Protein AF-A0A969F601-F1 (afdb_monomer)

Radius of gyration: 15.25 Å; Cα contacts (8 Å, |Δi|>4): 86; chains: 1; bounding box: 38×33×40 Å

pLDDT: mean 86.63, std 11.05, range [43.38, 96.06]

Mean predicted aligned error: 5.7 Å

Secondary structure (DSSP, 8-state):
----------------TT-S-HHHHS-GGG-----TT--HHHHHHHHHHHHHHHHHHHT----HHHHHHHHHHHHHHHHHHHTTS--HHHHHHHHHHHHHHHHH-TT--HHHHHHHHHHHH-

Foldseek 3Di:
DPPDDFDDDDDDDDDDPPPDPCVVVDPPVRDQDDDLQDALVSLLVVLVVLLVRVCVRVVHDDDVLSVLLSNLLSHLLNLLSV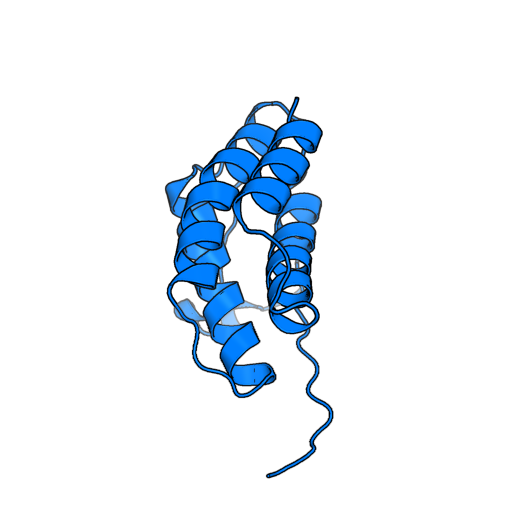VVLDDPVRSVVVSNVVVVCCVVPVPDDSVVVSVVSNVSSD

Solvent-accessible surface area (backbone atoms only — not comparable to full-atom values): 7468 Å² total; per-residue (Å²): 131,87,86,66,91,62,78,81,86,83,88,84,79,83,94,61,90,83,77,68,67,54,78,80,77,39,56,72,93,74,58,83,86,82,59,85,77,43,46,40,66,57,42,31,52,51,42,49,52,51,51,52,52,48,25,64,46,69,73,52,78,86,51,69,70,55,55,50,48,38,57,58,47,12,50,39,50,25,48,11,29,73,70,68,66,34,53,72,68,51,48,57,51,48,56,49,52,54,53,49,49,51,66,79,34,76,81,62,56,66,68,60,53,52,51,54,53,44,59,74,43,109

Structure (mmCIF, N/CA/C/O backbone):
data_AF-A0A969F601-F1
#
_entry.id   AF-A0A969F601-F1
#
loop_
_atom_site.group_PDB
_atom_site.id
_atom_site.type_symbol
_atom_site.label_atom_id
_atom_site.label_alt_id
_atom_site.label_comp_id
_atom_site.label_asym_id
_atom_site.label_entity_id
_atom_site.label_seq_id
_atom_site.pdbx_PDB_ins_code
_atom_site.Cartn_x
_atom_site.Cartn_y
_atom_site.Cartn_z
_atom_site.occupancy
_atom_site.B_iso_or_equiv
_atom_site.auth_seq_id
_atom_site.auth_comp_id
_atom_site.auth_asym_id
_atom_site.auth_atom_id
_atom_site.pdbx_PDB_model_num
ATOM 1 N N . MET A 1 1 ? -1.845 -15.926 -24.417 1.00 43.62 1 MET A N 1
ATOM 2 C CA . MET A 1 1 ? -1.843 -14.869 -23.383 1.00 43.62 1 MET A CA 1
ATOM 3 C C . MET A 1 1 ? -3.294 -14.463 -23.186 1.00 43.62 1 MET A C 1
ATOM 5 O O . MET A 1 1 ? -3.872 -13.918 -24.119 1.00 43.62 1 MET A O 1
ATOM 9 N N . ILE A 1 2 ? -3.932 -14.844 -22.078 1.00 43.38 2 ILE A N 1
ATOM 10 C CA . ILE A 1 2 ? -5.328 -14.459 -21.833 1.00 43.38 2 ILE A CA 1
ATOM 11 C C . ILE A 1 2 ? -5.311 -12.956 -21.534 1.00 43.38 2 ILE A C 1
ATOM 13 O O . ILE A 1 2 ? -4.854 -12.543 -20.475 1.00 43.38 2 ILE A O 1
ATOM 17 N N . ARG A 1 3 ? -5.737 -12.134 -22.501 1.00 54.34 3 ARG A N 1
ATOM 18 C CA . ARG A 1 3 ? -6.041 -10.710 -22.296 1.00 54.34 3 ARG A CA 1
ATOM 19 C C . ARG A 1 3 ? -7.397 -10.622 -21.592 1.00 54.34 3 ARG A C 1
ATOM 21 O O . ARG A 1 3 ? -8.407 -10.350 -22.231 1.00 54.34 3 ARG A O 1
ATOM 28 N N . GLY A 1 4 ? -7.429 -10.951 -20.306 1.00 60.81 4 GLY A N 1
ATOM 29 C CA . GLY A 1 4 ? -8.564 -10.634 -19.445 1.00 60.81 4 GLY A CA 1
ATOM 30 C C . GLY A 1 4 ? -8.409 -9.211 -18.918 1.00 60.81 4 GLY A C 1
ATOM 31 O O . GLY A 1 4 ? -7.296 -8.797 -18.602 1.00 60.81 4 GLY A O 1
ATOM 32 N N . GLN A 1 5 ? -9.500 -8.451 -18.843 1.00 66.81 5 GLN A N 1
ATOM 33 C CA . GLN A 1 5 ? -9.530 -7.276 -17.976 1.00 66.81 5 GLN A CA 1
ATOM 34 C C . GLN A 1 5 ? -9.560 -7.791 -16.536 1.00 66.81 5 GLN A C 1
ATOM 36 O O . GLN A 1 5 ? -10.515 -8.457 -16.140 1.00 66.81 5 GLN A O 1
ATOM 41 N N . SER A 1 6 ? -8.492 -7.534 -15.789 1.00 71.94 6 SER A N 1
ATOM 42 C CA . SER A 1 6 ? -8.414 -7.858 -14.369 1.00 71.94 6 SER A CA 1
ATOM 43 C C . SER A 1 6 ? -8.792 -6.634 -13.552 1.00 71.94 6 SER A C 1
ATOM 45 O O . SER A 1 6 ? -8.323 -5.534 -13.832 1.00 71.94 6 SER A O 1
ATOM 47 N N . LEU A 1 7 ? -9.642 -6.834 -12.548 1.00 71.69 7 LEU A N 1
ATOM 48 C CA . LEU A 1 7 ? -10.033 -5.807 -11.591 1.00 71.69 7 LEU A CA 1
ATOM 49 C C . LEU A 1 7 ? -9.746 -6.329 -10.188 1.00 71.69 7 LEU A C 1
ATOM 51 O O . LEU A 1 7 ? -10.139 -7.445 -9.845 1.00 71.69 7 LEU A O 1
ATOM 55 N N . PHE A 1 8 ? -9.069 -5.515 -9.386 1.00 81.12 8 PHE A N 1
ATOM 56 C CA . PHE A 1 8 ? -8.859 -5.766 -7.969 1.00 81.12 8 PHE A CA 1
ATOM 57 C C . PHE A 1 8 ? -9.716 -4.784 -7.165 1.00 81.12 8 PHE A C 1
ATOM 59 O O . PHE A 1 8 ? -9.576 -3.572 -7.310 1.00 81.12 8 PHE A O 1
ATOM 66 N N . PHE A 1 9 ? -10.614 -5.311 -6.331 1.00 73.94 9 PHE A N 1
ATOM 67 C CA . PHE A 1 9 ? -11.441 -4.515 -5.427 1.00 73.94 9 PHE A CA 1
ATOM 68 C C . PHE A 1 9 ? -11.077 -4.834 -3.983 1.00 73.94 9 PHE A C 1
ATOM 70 O O . PHE A 1 9 ? -10.995 -6.000 -3.600 1.00 73.94 9 PHE A O 1
ATOM 77 N N . LEU A 1 10 ? -10.920 -3.787 -3.179 1.00 81.75 10 LEU A N 1
ATOM 78 C CA . LEU A 1 10 ? -10.713 -3.888 -1.745 1.00 81.75 10 LEU A CA 1
ATOM 79 C C . LEU A 1 10 ? -11.858 -3.179 -1.026 1.00 81.75 10 LEU A C 1
ATOM 81 O O . LEU A 1 10 ? -12.077 -1.981 -1.209 1.00 81.75 10 LEU A O 1
ATOM 85 N N . PHE A 1 11 ? -12.578 -3.923 -0.193 1.00 78.44 11 PHE A N 1
ATOM 86 C CA . PHE A 1 11 ? -13.639 -3.382 0.645 1.00 78.44 11 PHE A CA 1
ATOM 87 C C . PHE A 1 11 ? -13.091 -3.154 2.050 1.00 78.44 11 PHE A C 1
ATOM 89 O O . PHE A 1 11 ? -12.497 -4.048 2.645 1.00 78.44 11 PHE A O 1
ATOM 96 N N . THR A 1 12 ? -13.295 -1.950 2.585 1.00 79.94 12 THR A N 1
ATOM 97 C CA . THR A 1 12 ? -12.969 -1.630 3.980 1.00 79.94 12 THR A CA 1
ATOM 98 C C . THR A 1 12 ? -14.250 -1.381 4.745 1.00 79.94 12 THR A C 1
ATOM 100 O O . THR A 1 12 ? -15.148 -0.680 4.280 1.00 79.94 12 THR A O 1
ATOM 103 N N . VAL A 1 13 ? -14.334 -1.975 5.927 1.00 78.62 13 VAL A N 1
ATOM 104 C CA . VAL A 1 13 ? -15.512 -1.914 6.784 1.00 78.62 13 VAL A CA 1
ATOM 105 C C . VAL A 1 13 ? -15.073 -1.480 8.169 1.00 78.62 13 VAL A C 1
ATOM 107 O O . VAL A 1 13 ? -14.170 -2.061 8.764 1.00 78.62 13 VAL A O 1
ATOM 110 N N . THR 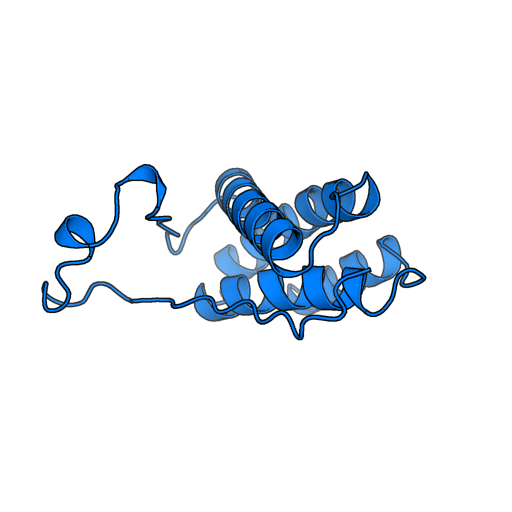A 1 14 ? -15.703 -0.432 8.688 1.00 74.19 14 THR A N 1
ATOM 111 C CA . THR A 1 14 ? -15.571 -0.075 10.099 1.00 74.19 14 THR A CA 1
ATOM 112 C C . THR A 1 14 ? -16.570 -0.923 10.867 1.00 74.19 14 THR A C 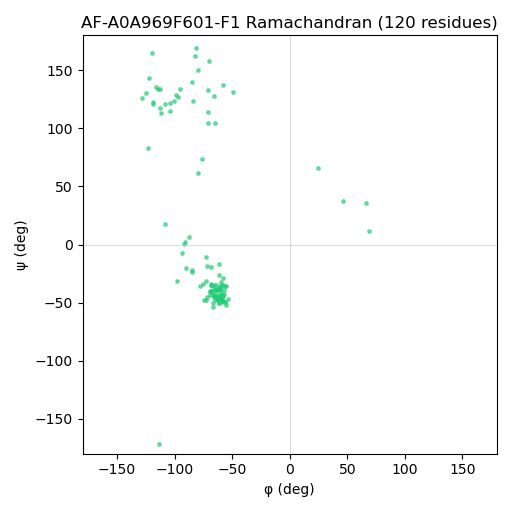1
ATOM 114 O O . THR A 1 14 ? -17.761 -0.893 10.554 1.00 74.19 14 THR A O 1
ATOM 117 N N . ARG A 1 15 ? -16.105 -1.696 11.854 1.00 66.94 15 ARG A N 1
ATOM 118 C CA . ARG A 1 15 ? -17.004 -2.456 12.727 1.00 66.94 15 ARG A CA 1
ATOM 119 C C . ARG A 1 15 ? -17.845 -1.465 13.538 1.00 66.94 15 ARG A C 1
ATOM 121 O O . ARG A 1 15 ? -17.342 -0.853 14.470 1.00 66.94 15 ARG A O 1
ATOM 128 N N . SER A 1 16 ? -19.112 -1.292 13.172 1.00 59.91 16 SER A N 1
ATOM 129 C CA . SER A 1 16 ? -20.124 -0.664 14.022 1.00 59.91 16 SER A CA 1
ATOM 130 C C . SER A 1 16 ? -21.221 -1.690 14.290 1.00 59.91 16 SER A C 1
ATOM 132 O O . SER A 1 16 ? -21.750 -2.284 13.351 1.00 59.91 16 SER A O 1
ATOM 134 N N . ASP A 1 17 ? -21.466 -1.969 15.573 1.00 54.97 17 ASP A N 1
ATOM 135 C CA . ASP A 1 17 ? -22.512 -2.846 16.120 1.00 54.97 17 ASP A CA 1
ATOM 136 C C . ASP A 1 17 ? -23.024 -3.941 15.163 1.00 54.97 17 ASP A C 1
ATOM 138 O O . ASP A 1 17 ? -24.170 -3.932 14.722 1.00 54.97 17 ASP A O 1
ATOM 142 N N . ASN A 1 18 ? -22.134 -4.880 14.821 1.00 58.81 18 ASN A N 1
ATOM 143 C CA . ASN A 1 18 ? -22.435 -6.242 14.360 1.00 58.81 18 ASN A CA 1
ATOM 144 C C . ASN A 1 18 ? -23.529 -6.428 13.278 1.00 58.81 18 ASN A C 1
ATOM 146 O O . ASN A 1 18 ? -24.271 -7.407 13.312 1.00 58.81 18 ASN A O 1
ATOM 150 N N . ARG A 1 19 ? -23.642 -5.529 12.288 1.00 65.19 19 ARG A N 1
ATOM 151 C CA . ARG A 1 19 ? -24.643 -5.687 11.204 1.00 65.19 19 ARG A CA 1
ATOM 152 C C . ARG A 1 19 ? -24.204 -6.568 10.033 1.00 65.19 19 ARG A C 1
ATOM 154 O O . ARG A 1 19 ? -25.060 -7.050 9.298 1.00 65.19 19 ARG A O 1
ATOM 161 N N . LEU A 1 20 ? -22.900 -6.754 9.833 1.00 70.94 20 LEU A N 1
ATOM 162 C CA . LEU A 1 20 ? -22.356 -7.612 8.778 1.00 70.94 20 LEU A CA 1
ATOM 163 C C . LEU A 1 20 ? -21.665 -8.815 9.428 1.00 70.94 20 LEU A C 1
ATOM 165 O O . LEU A 1 20 ? -20.687 -8.599 10.149 1.00 70.94 20 LEU A O 1
ATOM 169 N N . PRO A 1 21 ? -22.132 -10.054 9.189 1.00 78.69 21 PRO A N 1
ATOM 170 C CA . PRO A 1 21 ? -21.559 -11.254 9.789 1.00 78.69 21 PRO A CA 1
ATOM 171 C C . PRO A 1 21 ? -20.286 -11.666 9.036 1.00 78.69 21 PRO A C 1
ATOM 173 O O . PRO A 1 21 ? -20.203 -12.728 8.428 1.00 78.69 21 PRO A O 1
ATOM 176 N N . LEU A 1 22 ? -19.277 -10.790 9.036 1.00 77.06 22 LEU A N 1
ATOM 177 C CA . LEU A 1 22 ? -18.035 -10.987 8.282 1.00 77.06 22 LEU A CA 1
ATOM 178 C C . LEU A 1 22 ? -17.350 -12.302 8.656 1.00 77.06 22 LEU A C 1
ATOM 180 O O . LEU A 1 22 ? -16.810 -12.969 7.786 1.00 77.06 22 LEU A O 1
ATOM 184 N N . GLN A 1 23 ? -17.422 -12.689 9.929 1.00 77.81 23 GLN A N 1
ATOM 185 C CA . GLN A 1 23 ? -16.852 -13.932 10.447 1.00 77.81 23 GLN A CA 1
ATOM 186 C C . GLN A 1 23 ? -17.614 -15.188 9.995 1.00 77.81 23 GLN A C 1
ATOM 188 O O . GLN A 1 23 ? -17.078 -16.286 10.082 1.00 77.81 23 GLN A O 1
ATOM 193 N N . GLU A 1 24 ? -18.859 -15.051 9.529 1.00 83.06 24 GLU A N 1
ATOM 194 C CA . GLU A 1 24 ? -19.610 -16.158 8.922 1.00 83.06 24 GLU A CA 1
ATOM 195 C C . GLU A 1 24 ? -19.289 -16.306 7.428 1.00 83.06 24 GLU A C 1
ATOM 197 O O . GLU A 1 24 ? -19.474 -17.379 6.858 1.00 83.06 24 GLU A O 1
ATOM 202 N N . TRP A 1 25 ? -18.833 -15.229 6.779 1.00 83.69 25 TRP A N 1
ATOM 203 C CA . TRP A 1 25 ? -18.566 -15.195 5.337 1.00 83.69 25 TRP A CA 1
ATOM 204 C C . TRP A 1 25 ? -17.101 -15.415 4.984 1.00 83.69 25 TRP A C 1
ATOM 206 O O . TRP A 1 25 ? -16.809 -15.931 3.907 1.00 83.69 25 TRP A O 1
ATOM 216 N N . LEU A 1 26 ? -16.198 -14.990 5.862 1.00 82.00 26 LEU A N 1
ATOM 217 C CA . LEU A 1 26 ? -14.760 -14.992 5.647 1.00 82.00 26 LEU A CA 1
ATOM 218 C C . LEU A 1 26 ? -14.083 -15.812 6.734 1.00 82.00 26 LEU A C 1
ATOM 220 O O . LEU A 1 26 ? -14.471 -15.772 7.905 1.00 82.00 26 LEU A O 1
ATOM 224 N N . LYS A 1 27 ? -13.034 -16.527 6.344 1.00 82.38 27 LYS A N 1
ATOM 225 C CA . LYS A 1 27 ? -12.137 -17.165 7.300 1.00 82.38 27 LYS A CA 1
ATOM 226 C C . LYS A 1 27 ? -11.316 -16.105 8.029 1.00 82.38 27 LYS A C 1
ATOM 228 O O . LYS A 1 27 ? -11.120 -14.994 7.542 1.00 82.38 27 LYS A O 1
ATOM 233 N N . GLU A 1 28 ? -10.808 -16.456 9.203 1.00 78.75 28 GLU A N 1
ATOM 234 C CA . GLU A 1 28 ? -10.015 -15.537 10.025 1.00 78.75 28 GLU A CA 1
ATOM 235 C C . GLU A 1 28 ? -8.755 -15.036 9.301 1.00 78.75 28 GLU A C 1
ATOM 237 O O . GLU A 1 28 ? -8.422 -13.860 9.396 1.00 78.75 28 GLU A O 1
ATOM 242 N N . ASP A 1 29 ? -8.113 -15.886 8.496 1.00 77.31 29 ASP A N 1
ATOM 243 C CA . ASP A 1 29 ? -6.949 -15.545 7.671 1.00 77.31 29 ASP A CA 1
ATOM 244 C C . ASP A 1 29 ? -7.283 -14.666 6.450 1.00 77.31 29 ASP A C 1
ATOM 246 O O . ASP A 1 29 ? -6.385 -14.103 5.823 1.00 77.31 29 ASP A O 1
ATOM 250 N N . GLU A 1 30 ? -8.569 -14.495 6.135 1.00 74.75 30 GLU A N 1
ATOM 251 C CA . GLU A 1 30 ? -9.069 -13.582 5.102 1.00 74.75 30 GLU A CA 1
ATOM 252 C C . GLU A 1 30 ? -9.448 -12.204 5.681 1.00 74.75 30 GLU A C 1
ATOM 254 O O . GLU A 1 30 ? -9.732 -11.269 4.926 1.00 74.75 30 GLU A O 1
ATOM 259 N N . ILE A 1 31 ? -9.429 -12.048 7.012 1.00 78.50 31 ILE A N 1
ATOM 260 C CA . ILE A 1 31 ? -9.750 -10.799 7.709 1.00 78.50 31 ILE A CA 1
ATOM 261 C C . ILE A 1 31 ? -8.457 -10.143 8.192 1.00 78.50 31 ILE A C 1
ATOM 263 O O . ILE A 1 31 ? -7.782 -10.632 9.091 1.00 78.50 31 ILE A O 1
ATOM 267 N N . PHE A 1 32 ? -8.149 -8.970 7.642 1.00 81.06 32 PHE A N 1
ATOM 268 C CA . PHE A 1 32 ? -7.032 -8.155 8.108 1.00 81.06 32 PHE A CA 1
ATOM 269 C C . PHE A 1 32 ? -7.535 -6.974 8.943 1.00 81.06 32 PHE A C 1
ATOM 271 O O . PHE A 1 32 ? -8.312 -6.149 8.454 1.00 81.06 32 PHE A O 1
ATOM 278 N N . THR A 1 33 ? -7.079 -6.879 10.192 1.00 80.56 33 THR A N 1
ATOM 279 C CA . THR A 1 33 ? -7.403 -5.762 11.090 1.00 80.56 33 THR A CA 1
ATOM 280 C C . THR A 1 33 ? -6.270 -4.743 11.058 1.00 80.56 33 THR A C 1
ATOM 282 O O . THR A 1 33 ? -5.113 -5.093 11.258 1.00 80.56 33 THR A O 1
ATOM 285 N N . LEU A 1 34 ? -6.611 -3.483 10.792 1.00 79.56 34 LEU A N 1
ATOM 286 C CA . LEU A 1 34 ? -5.694 -2.349 10.880 1.00 79.56 34 LEU A CA 1
ATOM 287 C C . LEU A 1 34 ? -6.128 -1.465 12.041 1.00 79.56 34 LEU A C 1
ATOM 289 O O . LEU A 1 34 ? -7.193 -0.843 11.972 1.00 79.56 34 LEU A O 1
ATOM 293 N N . GLU A 1 35 ? -5.301 -1.410 13.077 1.00 82.12 35 GLU A N 1
ATOM 294 C CA . GLU A 1 35 ? -5.541 -0.531 14.214 1.00 82.12 35 GLU A CA 1
ATOM 295 C C . GLU A 1 35 ? -5.115 0.917 13.899 1.00 82.12 35 GLU A C 1
ATOM 297 O O . GLU A 1 35 ? -4.211 1.151 13.087 1.00 82.12 35 GLU A O 1
ATOM 302 N N . PRO A 1 36 ? -5.758 1.932 14.503 1.00 77.81 36 PRO A N 1
ATOM 303 C CA . PRO A 1 36 ? -5.413 3.336 14.280 1.00 77.81 36 PRO A CA 1
ATOM 304 C C . PRO A 1 36 ? -3.989 3.723 14.696 1.00 77.81 36 PRO A C 1
ATOM 306 O O . PRO A 1 36 ? -3.519 4.782 14.293 1.00 77.81 36 PRO A O 1
ATOM 309 N N . ASP A 1 37 ? -3.320 2.908 15.504 1.00 82.88 37 ASP A N 1
ATOM 310 C CA . ASP A 1 37 ? -1.944 3.071 15.970 1.00 82.88 37 ASP A CA 1
ATOM 311 C C . ASP A 1 37 ? -0.974 2.061 15.337 1.00 82.88 37 ASP A C 1
A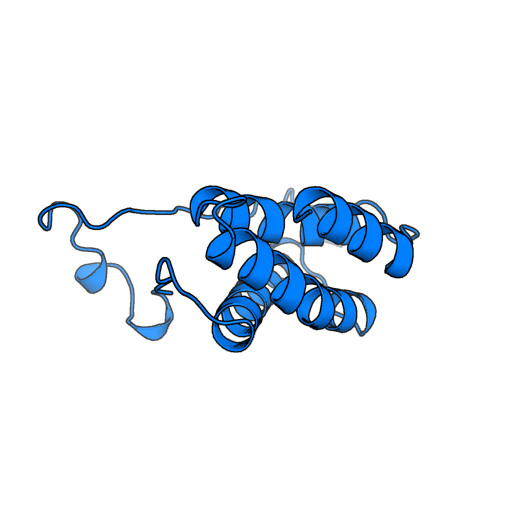TOM 313 O O . ASP A 1 37 ? 0.147 1.912 15.826 1.00 82.88 37 ASP A O 1
ATOM 317 N N . ALA A 1 38 ? -1.383 1.436 14.222 1.00 85.94 38 ALA A N 1
ATOM 318 C CA . ALA A 1 38 ? -0.627 0.386 13.555 1.00 85.94 38 ALA A CA 1
ATOM 319 C C . ALA A 1 38 ? 0.843 0.758 13.315 1.00 85.94 38 ALA A C 1
ATOM 321 O O . ALA A 1 38 ? 1.178 1.826 12.777 1.00 85.94 38 ALA A O 1
ATOM 322 N N . ASP A 1 39 ? 1.727 -0.158 13.690 1.00 91.19 39 ASP A N 1
ATOM 323 C CA . ASP A 1 39 ? 3.163 0.031 13.575 1.00 91.19 39 ASP A CA 1
ATOM 324 C C . ASP A 1 39 ? 3.673 -0.258 12.139 1.00 91.19 39 ASP A C 1
ATOM 326 O O . ASP A 1 39 ? 2.946 -0.769 11.278 1.00 91.19 39 ASP A O 1
ATOM 330 N N . PRO A 1 40 ? 4.937 0.079 11.811 1.00 93.94 40 PRO A N 1
ATOM 331 C CA . PRO A 1 40 ? 5.490 -0.217 10.489 1.00 93.94 40 PRO A CA 1
ATOM 332 C C . PRO A 1 40 ? 5.472 -1.708 10.114 1.00 93.94 40 PRO A C 1
ATOM 334 O O . PRO A 1 40 ? 5.406 -2.035 8.930 1.00 93.94 40 PRO A O 1
ATOM 337 N N . GLN A 1 41 ? 5.548 -2.624 11.080 1.00 92.88 41 GLN A N 1
ATOM 338 C CA . GLN A 1 41 ? 5.515 -4.059 10.820 1.00 92.88 41 GLN A CA 1
ATOM 339 C C . GLN A 1 41 ? 4.107 -4.505 10.408 1.00 92.88 41 GLN A C 1
ATOM 341 O O . GLN A 1 41 ? 3.972 -5.209 9.405 1.00 92.88 41 GLN A O 1
ATOM 346 N N . GLU A 1 42 ? 3.071 -4.055 11.112 1.00 92.25 42 GLU A N 1
ATOM 347 C CA . GLU A 1 42 ? 1.663 -4.319 10.797 1.00 92.25 42 GLU A CA 1
ATOM 348 C C . GLU A 1 42 ? 1.280 -3.736 9.433 1.00 92.25 42 GLU A C 1
ATOM 350 O O . GLU A 1 42 ? 0.719 -4.432 8.581 1.00 92.25 42 GLU A O 1
ATOM 355 N N . ILE A 1 43 ? 1.684 -2.492 9.154 1.00 94.06 43 ILE A N 1
ATOM 356 C CA . ILE A 1 43 ? 1.497 -1.879 7.831 1.00 94.06 43 ILE A CA 1
ATOM 357 C C . ILE A 1 43 ? 2.275 -2.652 6.754 1.00 94.06 43 ILE A C 1
ATOM 359 O O . ILE A 1 43 ? 1.781 -2.847 5.643 1.00 94.06 43 ILE A O 1
ATOM 363 N N . GLY A 1 44 ? 3.478 -3.138 7.059 1.00 95.00 44 GLY A N 1
ATOM 364 C CA . GLY A 1 44 ? 4.262 -3.963 6.141 1.00 95.00 44 GLY A CA 1
ATOM 365 C C . GLY A 1 44 ? 3.581 -5.292 5.794 1.00 95.00 44 GLY A C 1
ATOM 366 O O . GLY A 1 44 ? 3.611 -5.714 4.633 1.00 95.00 44 GLY A O 1
ATOM 367 N N . GLN A 1 45 ? 2.937 -5.935 6.770 1.00 93.44 45 GLN A N 1
ATOM 368 C CA . GLN A 1 45 ? 2.135 -7.146 6.562 1.00 93.44 45 GLN A CA 1
ATOM 369 C C . GLN A 1 45 ? 0.893 -6.853 5.720 1.00 93.44 45 GLN A C 1
ATOM 371 O O . GLN A 1 45 ? 0.612 -7.580 4.766 1.00 93.44 45 GLN A O 1
ATOM 376 N N . PHE A 1 46 ? 0.203 -5.747 6.003 1.00 93.06 46 PHE A N 1
ATOM 377 C CA . PHE A 1 46 ? -0.908 -5.276 5.184 1.00 93.06 46 PHE A CA 1
ATOM 378 C C . PHE A 1 46 ? -0.488 -5.084 3.720 1.00 93.06 46 PHE A C 1
ATOM 380 O O . PHE A 1 46 ? -1.092 -5.659 2.813 1.00 93.06 46 PHE A O 1
ATOM 387 N N . LEU A 1 47 ? 0.600 -4.345 3.480 1.00 95.44 47 LEU A N 1
ATOM 388 C CA . LEU A 1 47 ? 1.140 -4.122 2.137 1.00 95.44 47 LEU A CA 1
ATOM 389 C C . LEU A 1 47 ? 1.532 -5.432 1.446 1.00 95.44 47 LEU A C 1
ATOM 391 O O . LEU A 1 47 ? 1.371 -5.551 0.233 1.00 95.44 47 LEU A O 1
ATOM 395 N N . GLN A 1 48 ? 2.026 -6.425 2.192 1.00 95.50 48 GLN A N 1
ATOM 396 C CA . GLN A 1 48 ? 2.306 -7.746 1.634 1.00 95.50 48 GLN A CA 1
ATOM 397 C C . GLN A 1 48 ? 1.030 -8.445 1.154 1.00 95.50 48 GLN A C 1
ATOM 399 O O . GLN A 1 48 ? 1.041 -9.015 0.064 1.00 95.50 48 GLN A O 1
ATOM 404 N N . HIS A 1 49 ? -0.055 -8.405 1.929 1.00 92.88 49 HIS A N 1
ATOM 405 C CA . HIS A 1 49 ? -1.328 -8.992 1.509 1.00 92.88 49 HIS A CA 1
ATOM 406 C C . HIS A 1 49 ? -1.874 -8.308 0.258 1.00 92.88 49 HIS A C 1
ATOM 408 O O . HIS A 1 49 ? -2.223 -8.992 -0.705 1.00 92.88 49 HIS A O 1
ATOM 414 N N . ILE A 1 50 ? -1.864 -6.971 0.227 1.00 93.50 50 ILE A N 1
ATOM 415 C CA . ILE A 1 50 ? -2.284 -6.219 -0.959 1.00 93.50 50 ILE A CA 1
ATOM 416 C C . ILE A 1 50 ? -1.427 -6.593 -2.167 1.00 93.50 50 ILE A C 1
ATOM 418 O O . ILE A 1 50 ? -1.980 -6.893 -3.220 1.00 93.50 50 ILE A O 1
ATOM 422 N N . LEU A 1 51 ? -0.101 -6.661 -2.025 1.00 95.38 51 LEU A N 1
ATOM 423 C CA . LEU A 1 51 ? 0.787 -7.068 -3.114 1.00 95.38 51 LEU A CA 1
ATOM 424 C C . LEU A 1 51 ? 0.464 -8.476 -3.631 1.00 95.38 51 LEU A C 1
ATOM 426 O O . LEU A 1 51 ? 0.450 -8.687 -4.843 1.00 95.38 51 LEU A O 1
ATOM 430 N N . SER A 1 52 ? 0.205 -9.432 -2.736 1.00 93.50 52 SER A N 1
ATOM 431 C CA . SER A 1 52 ? -0.153 -10.803 -3.111 1.00 93.50 52 SER A CA 1
ATOM 432 C C . SER A 1 52 ? -1.456 -10.846 -3.915 1.00 93.50 52 SER A C 1
ATOM 434 O O . SER A 1 52 ? -1.478 -11.420 -5.006 1.00 93.50 52 SER A O 1
ATOM 436 N N . TYR A 1 53 ? -2.519 -10.195 -3.430 1.00 91.31 53 TYR A N 1
ATOM 437 C CA . TYR A 1 53 ? -3.808 -10.161 -4.127 1.00 91.31 53 TYR A CA 1
ATOM 438 C C . TYR A 1 53 ? -3.749 -9.381 -5.437 1.00 91.31 53 TYR A C 1
ATOM 440 O O . TYR A 1 53 ? -4.295 -9.821 -6.447 1.00 91.31 53 TYR A O 1
ATOM 448 N N . HIS A 1 54 ? -3.033 -8.261 -5.448 1.00 93.75 54 HIS A N 1
ATOM 449 C CA . HIS A 1 54 ? -2.804 -7.467 -6.643 1.00 93.75 54 HIS A CA 1
ATOM 450 C C . HIS A 1 54 ? -2.071 -8.297 -7.711 1.00 93.75 54 HIS A C 1
ATOM 452 O O . HIS A 1 54 ? -2.499 -8.369 -8.862 1.00 93.75 54 HIS A O 1
ATOM 458 N N . ALA A 1 55 ? -1.012 -9.019 -7.335 1.00 93.94 55 ALA A N 1
ATOM 459 C CA . ALA A 1 55 ? -0.276 -9.866 -8.269 1.00 93.94 55 ALA A CA 1
ATOM 460 C C . ALA A 1 55 ? -1.109 -11.037 -8.805 1.00 93.94 55 ALA A C 1
ATOM 462 O O . ALA A 1 55 ? -1.028 -11.354 -9.993 1.00 93.94 55 ALA A O 1
ATOM 463 N N . GLN A 1 56 ? -1.947 -11.636 -7.954 1.00 92.25 56 GLN A N 1
ATOM 464 C CA . GLN A 1 56 ? -2.905 -12.663 -8.355 1.00 92.25 56 GLN A CA 1
ATOM 465 C C . GLN A 1 56 ? -3.940 -12.116 -9.346 1.00 92.25 56 GLN A C 1
ATOM 467 O O . GLN A 1 56 ? -4.183 -12.748 -10.373 1.00 92.25 56 GLN A O 1
ATOM 472 N N . ALA A 1 57 ? -4.515 -10.941 -9.072 1.00 91.38 57 ALA A N 1
ATOM 473 C CA . ALA A 1 57 ? -5.511 -10.315 -9.935 1.00 91.38 57 ALA A CA 1
ATOM 474 C C . ALA A 1 57 ? -4.927 -9.987 -11.317 1.00 91.38 57 ALA A C 1
ATOM 476 O O . ALA A 1 57 ? -5.509 -10.346 -12.339 1.00 91.38 57 ALA A O 1
ATOM 477 N N . TYR A 1 58 ? -3.752 -9.360 -11.362 1.00 91.56 58 TYR A N 1
ATOM 478 C CA . TYR A 1 58 ? -3.122 -8.897 -12.603 1.00 91.56 58 TYR A CA 1
ATOM 479 C C . TYR A 1 58 ? -2.184 -9.920 -13.266 1.00 91.56 58 TYR A C 1
ATOM 481 O O . TYR A 1 58 ? -1.576 -9.625 -14.298 1.00 91.56 58 TYR A O 1
ATOM 489 N N . GLY A 1 59 ? -2.055 -11.122 -12.699 1.00 92.12 59 GLY A N 1
ATO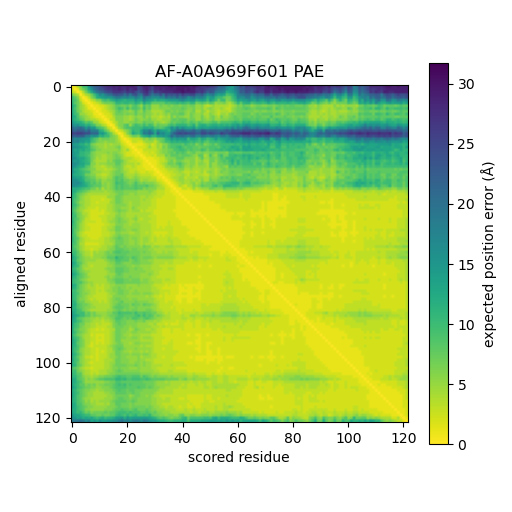M 490 C CA . GLY A 1 59 ? -1.322 -12.238 -13.299 1.00 92.12 59 GLY A CA 1
ATOM 491 C C . GLY A 1 59 ? 0.190 -12.025 -13.427 1.00 92.12 59 GLY A C 1
ATOM 492 O O . GLY A 1 59 ? 0.783 -12.489 -14.403 1.00 92.12 59 GLY A O 1
ATOM 493 N N . TYR A 1 60 ? 0.827 -11.340 -12.470 1.00 92.56 60 TYR A N 1
ATOM 494 C CA . TYR A 1 60 ? 2.284 -11.135 -12.457 1.00 92.56 60 TYR A CA 1
ATOM 495 C C . TYR A 1 60 ? 2.945 -11.720 -11.202 1.00 92.56 60 TYR A C 1
ATOM 497 O O . TYR A 1 60 ? 2.286 -12.057 -10.223 1.00 92.56 60 TYR A O 1
ATOM 505 N N . LYS A 1 61 ? 4.275 -11.865 -11.229 1.00 94.50 61 LYS A N 1
ATOM 506 C CA . LYS A 1 61 ? 5.068 -12.252 -10.053 1.00 94.50 61 LYS A CA 1
ATOM 507 C C . LYS A 1 61 ? 5.722 -11.008 -9.450 1.00 94.50 61 LYS A C 1
ATOM 509 O O . LYS A 1 61 ? 6.450 -10.331 -10.180 1.00 94.50 61 LYS A O 1
ATOM 514 N N . PRO A 1 62 ? 5.496 -10.693 -8.163 1.00 94.69 62 PRO A N 1
ATOM 515 C CA . PRO A 1 62 ? 6.202 -9.604 -7.503 1.00 94.69 62 PRO A CA 1
ATOM 516 C C . PRO A 1 62 ? 7.715 -9.815 -7.556 1.00 94.69 62 PRO A C 1
ATOM 518 O O . PRO A 1 62 ? 8.195 -10.928 -7.341 1.00 94.69 62 PRO A O 1
ATOM 521 N N . GLY A 1 63 ? 8.455 -8.746 -7.841 1.00 93.94 63 GLY A N 1
ATOM 522 C CA . GLY A 1 63 ? 9.913 -8.745 -7.848 1.00 93.94 63 GLY A CA 1
ATOM 523 C C . GLY A 1 63 ? 10.495 -7.874 -6.738 1.00 93.94 63 GLY A C 1
ATOM 524 O O . GLY A 1 63 ? 9.782 -7.336 -5.887 1.00 93.94 63 GLY A O 1
ATOM 525 N N . GLU A 1 64 ? 11.813 -7.686 -6.789 1.00 93.56 64 GLU A N 1
ATOM 526 C CA . GLU A 1 64 ? 12.545 -6.894 -5.793 1.00 93.56 64 GLU A CA 1
ATOM 527 C C . GLU A 1 64 ? 12.050 -5.442 -5.717 1.00 93.56 64 GLU A C 1
ATOM 529 O O . GLU A 1 64 ? 11.983 -4.864 -4.636 1.00 93.56 64 GLU A O 1
ATOM 534 N N . ARG A 1 65 ? 11.600 -4.872 -6.842 1.00 92.56 65 ARG A N 1
ATOM 535 C CA . ARG A 1 65 ? 11.025 -3.519 -6.899 1.00 92.56 65 ARG A CA 1
ATOM 536 C C . ARG A 1 65 ? 9.817 -3.360 -5.974 1.00 92.56 65 ARG A C 1
ATOM 538 O O . ARG A 1 65 ? 9.759 -2.417 -5.189 1.00 92.56 65 ARG A O 1
ATOM 545 N N . GLN A 1 66 ? 8.868 -4.293 -6.024 1.00 94.69 66 GLN A N 1
ATOM 546 C CA . GLN A 1 66 ? 7.704 -4.268 -5.139 1.00 94.69 66 GLN A CA 1
ATOM 547 C C . GLN A 1 66 ? 8.102 -4.543 -3.683 1.00 94.69 66 GLN A C 1
ATOM 549 O O . GLN A 1 66 ? 7.540 -3.934 -2.776 1.00 94.69 66 GLN A O 1
ATOM 554 N N . ALA A 1 67 ? 9.101 -5.402 -3.447 1.00 93.12 67 ALA A N 1
ATOM 555 C CA . ALA A 1 67 ? 9.608 -5.673 -2.102 1.00 93.12 67 ALA A CA 1
ATOM 556 C C . ALA A 1 67 ? 10.269 -4.439 -1.458 1.00 93.12 67 ALA A C 1
ATOM 558 O O . ALA A 1 67 ? 10.074 -4.193 -0.265 1.00 93.12 67 ALA A O 1
ATOM 559 N N . GLN A 1 68 ? 11.013 -3.648 -2.237 1.00 94.06 68 GLN A N 1
ATOM 560 C CA . GLN A 1 68 ? 11.614 -2.388 -1.793 1.00 94.06 68 GLN A CA 1
ATOM 561 C C . GLN A 1 68 ? 10.551 -1.350 -1.437 1.00 94.06 68 GLN A C 1
ATOM 563 O O . GLN A 1 68 ? 10.605 -0.793 -0.341 1.00 94.06 68 GLN A O 1
ATOM 568 N N . ILE A 1 69 ? 9.550 -1.157 -2.304 1.00 94.44 69 ILE A N 1
ATOM 569 C CA . ILE A 1 69 ? 8.431 -0.252 -2.011 1.00 94.44 69 ILE A CA 1
ATOM 570 C C . ILE A 1 69 ? 7.659 -0.705 -0.781 1.00 94.44 69 ILE A C 1
ATOM 572 O O . ILE A 1 69 ? 7.410 0.115 0.090 1.00 94.44 69 ILE A O 1
ATOM 576 N N . ARG A 1 70 ? 7.354 -1.999 -0.642 1.00 95.12 70 ARG A N 1
ATOM 577 C CA . ARG A 1 70 ? 6.683 -2.528 0.553 1.00 95.12 70 ARG A CA 1
ATOM 578 C C . ARG A 1 70 ? 7.429 -2.140 1.835 1.00 95.12 70 ARG A C 1
ATOM 580 O O . ARG A 1 70 ? 6.798 -1.692 2.783 1.00 95.12 70 ARG A O 1
ATOM 587 N N . ARG A 1 71 ? 8.758 -2.3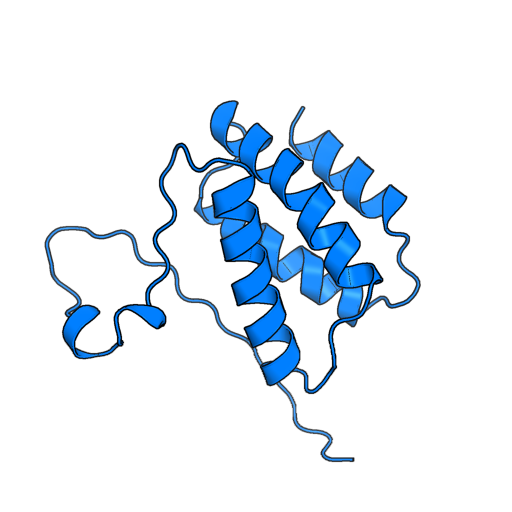04 1.866 1.00 92.25 71 ARG A N 1
ATOM 588 C CA . ARG A 1 71 ? 9.578 -1.963 3.043 1.00 92.25 71 ARG A CA 1
ATOM 589 C C . ARG A 1 71 ? 9.595 -0.453 3.309 1.00 92.25 71 ARG A C 1
ATOM 591 O O . ARG A 1 71 ? 9.299 -0.046 4.423 1.00 92.25 71 ARG A O 1
ATOM 598 N N . GLY A 1 72 ? 9.891 0.364 2.296 1.00 94.25 72 GLY A N 1
ATOM 599 C CA . GLY A 1 72 ? 9.994 1.820 2.467 1.00 94.25 72 GLY A CA 1
ATOM 600 C C . GLY A 1 72 ? 8.650 2.503 2.737 1.00 94.25 72 GLY A C 1
ATOM 601 O O . GLY A 1 72 ? 8.550 3.383 3.588 1.00 94.25 72 GLY A O 1
ATOM 602 N N . ALA A 1 73 ? 7.586 2.071 2.058 1.00 95.75 73 ALA A N 1
ATOM 603 C CA . ALA A 1 73 ? 6.257 2.641 2.232 1.00 95.75 73 ALA A CA 1
ATOM 604 C C . ALA A 1 73 ? 5.671 2.331 3.611 1.00 95.75 73 ALA A C 1
ATOM 606 O O . ALA A 1 73 ? 4.976 3.180 4.163 1.00 95.75 73 ALA A O 1
ATOM 607 N N . ALA A 1 74 ? 5.971 1.164 4.190 1.00 96.06 74 ALA A N 1
ATOM 608 C CA . ALA A 1 74 ? 5.469 0.795 5.510 1.00 96.06 74 ALA A CA 1
ATOM 609 C C . ALA A 1 74 ? 5.866 1.812 6.590 1.00 96.06 74 ALA A C 1
ATOM 611 O O . ALA A 1 74 ? 5.022 2.249 7.373 1.00 96.06 74 ALA A O 1
ATOM 612 N N . GLU A 1 75 ? 7.123 2.259 6.580 1.00 94.19 75 GLU A N 1
ATOM 613 C CA . GLU A 1 75 ? 7.618 3.269 7.518 1.00 94.19 75 GLU A CA 1
ATOM 614 C C . GLU A 1 75 ? 6.902 4.613 7.349 1.00 94.19 75 GLU A C 1
ATOM 616 O O . GLU A 1 75 ? 6.485 5.231 8.333 1.00 94.19 75 GLU A O 1
ATOM 621 N N . HIS A 1 76 ? 6.737 5.070 6.105 1.00 95.00 76 HIS A N 1
ATOM 622 C CA . HIS A 1 76 ? 6.105 6.355 5.806 1.00 95.00 76 HIS A CA 1
ATOM 623 C C . HIS A 1 76 ? 4.608 6.348 6.118 1.00 95.00 76 HIS A C 1
ATOM 625 O O . HIS A 1 76 ? 4.111 7.280 6.746 1.00 95.00 76 HIS A O 1
ATOM 631 N N . LEU A 1 77 ? 3.895 5.285 5.751 1.00 95.06 77 LEU A N 1
ATOM 632 C CA . LEU A 1 77 ? 2.472 5.141 6.044 1.00 95.06 77 LEU A CA 1
ATOM 633 C C . LEU A 1 77 ? 2.224 5.084 7.557 1.00 95.06 77 LEU A C 1
ATOM 635 O O . LEU A 1 77 ? 1.400 5.851 8.053 1.00 95.06 77 LEU A O 1
ATOM 639 N N . ALA A 1 78 ? 2.988 4.282 8.305 1.00 93.25 78 ALA A N 1
ATOM 640 C CA . ALA A 1 78 ? 2.891 4.232 9.767 1.00 93.25 78 ALA A CA 1
ATOM 641 C C . ALA A 1 78 ? 3.224 5.586 10.424 1.00 93.25 78 ALA A C 1
ATOM 643 O O . ALA A 1 78 ? 2.584 6.003 11.389 1.00 93.25 78 ALA A O 1
ATOM 644 N N . ALA A 1 79 ? 4.217 6.318 9.910 1.00 92.69 79 ALA A N 1
ATOM 645 C CA . ALA A 1 79 ? 4.517 7.669 10.388 1.00 92.69 79 ALA A CA 1
ATOM 646 C C . ALA A 1 79 ? 3.376 8.661 10.098 1.00 92.69 79 ALA A C 1
ATOM 648 O O . ALA A 1 79 ? 3.022 9.451 10.971 1.00 92.69 79 ALA A O 1
ATOM 649 N N . GLY A 1 80 ? 2.764 8.598 8.912 1.00 92.31 80 GLY A N 1
ATOM 650 C CA . GLY A 1 80 ? 1.627 9.445 8.551 1.00 92.31 80 GLY A CA 1
ATOM 651 C C . GLY A 1 80 ? 0.420 9.224 9.455 1.00 92.31 80 GLY A C 1
ATOM 652 O O . GLY A 1 80 ? -0.239 10.186 9.845 1.00 92.31 80 GLY A O 1
ATOM 653 N N . VAL A 1 81 ? 0.169 7.978 9.846 1.00 91.88 81 VAL A N 1
ATOM 654 C CA . VAL A 1 81 ? -0.894 7.618 10.792 1.00 91.88 81 VAL A CA 1
ATOM 655 C C . VAL A 1 81 ? -0.602 8.172 12.182 1.00 91.88 81 VAL A C 1
ATOM 657 O O . VAL A 1 81 ? -1.407 8.930 12.719 1.00 91.88 81 VAL A O 1
ATOM 660 N N . ARG A 1 82 ? 0.583 7.873 12.731 1.00 90.69 82 ARG A N 1
ATOM 661 C CA . ARG A 1 82 ? 0.989 8.325 14.074 1.00 90.69 82 ARG A CA 1
ATOM 662 C C . ARG A 1 82 ? 0.966 9.844 14.227 1.00 90.69 82 ARG A C 1
ATOM 664 O O . ARG A 1 82 ? 0.607 10.348 15.284 1.00 90.69 82 ARG A O 1
ATOM 671 N N . ASN A 1 83 ? 1.306 10.573 13.167 1.00 90.62 83 ASN A N 1
ATOM 672 C CA . ASN A 1 83 ? 1.319 12.036 13.173 1.00 90.62 83 ASN A CA 1
ATOM 673 C C . ASN A 1 83 ? -0.048 12.655 12.816 1.00 90.62 83 ASN A C 1
ATOM 675 O O . ASN A 1 83 ? -0.139 13.867 12.625 1.00 90.62 83 ASN A O 1
ATOM 679 N N . GLY A 1 84 ? -1.103 11.843 12.669 1.00 89.19 84 GLY A N 1
ATOM 680 C CA . GLY A 1 84 ? -2.456 12.298 12.334 1.00 89.19 84 GLY A CA 1
ATOM 681 C C . GLY A 1 84 ? -2.616 12.843 10.910 1.00 89.19 84 GLY A C 1
ATOM 682 O O . GLY A 1 84 ? -3.638 13.450 10.596 1.00 89.19 84 GLY A O 1
ATOM 683 N N . ARG A 1 85 ? -1.622 12.645 10.034 1.00 92.06 85 ARG A N 1
ATOM 684 C CA . ARG A 1 85 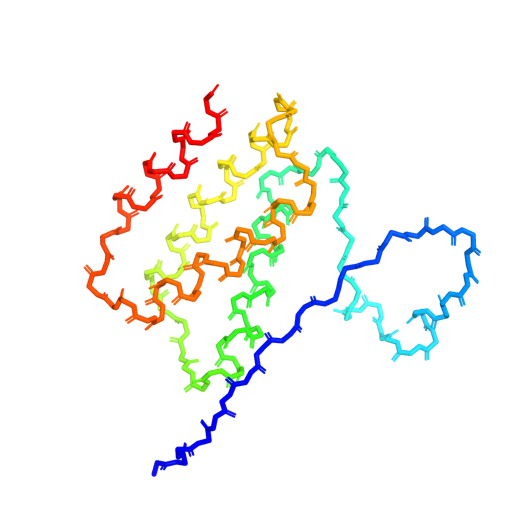? -1.664 13.063 8.623 1.00 92.06 85 ARG A CA 1
ATOM 685 C C . ARG A 1 85 ? -2.502 12.114 7.776 1.00 92.06 85 ARG A C 1
ATOM 687 O O . ARG A 1 85 ? -3.187 12.559 6.857 1.00 92.06 85 ARG A O 1
ATOM 694 N N . PHE A 1 86 ? -2.463 10.820 8.085 1.00 92.94 86 PHE A N 1
ATOM 695 C CA . PHE A 1 86 ? -3.207 9.788 7.372 1.00 92.94 86 PHE A CA 1
ATOM 696 C C . PHE A 1 86 ? -4.243 9.124 8.270 1.00 92.94 86 PHE A C 1
ATOM 698 O O . PHE A 1 86 ? -3.968 8.729 9.396 1.00 92.94 86 PHE A O 1
ATOM 705 N N . SER A 1 87 ? -5.439 8.941 7.717 1.00 90.56 87 SER A N 1
ATOM 706 C CA . SER A 1 87 ? -6.415 7.993 8.254 1.00 90.56 87 SER A CA 1
ATOM 707 C C . SER A 1 87 ? -6.102 6.577 7.757 1.00 90.56 87 SER A C 1
ATOM 709 O O . SER A 1 87 ? -5.466 6.422 6.712 1.00 90.56 87 SER A O 1
ATOM 711 N N . MET A 1 88 ? -6.641 5.541 8.409 1.00 88.81 88 MET A N 1
ATOM 712 C CA . MET A 1 88 ? -6.575 4.166 7.880 1.00 88.81 88 MET A CA 1
ATOM 713 C C . MET A 1 88 ? -7.152 4.048 6.467 1.00 88.81 88 MET A C 1
ATOM 715 O O . MET A 1 88 ? -6.608 3.342 5.624 1.00 88.81 88 MET A O 1
ATOM 719 N N . ARG A 1 89 ? -8.209 4.808 6.156 1.00 89.19 89 ARG A N 1
ATOM 720 C CA . ARG A 1 89 ? -8.757 4.869 4.795 1.00 89.19 89 ARG A CA 1
ATOM 721 C C . ARG A 1 89 ? -7.717 5.373 3.791 1.00 89.19 89 ARG A C 1
ATOM 723 O O . ARG A 1 89 ? -7.633 4.847 2.686 1.00 89.19 89 ARG A O 1
ATOM 730 N N . THR A 1 90 ? -6.932 6.379 4.174 1.00 91.19 90 THR A N 1
ATOM 731 C CA . THR A 1 90 ? -5.851 6.918 3.341 1.00 91.19 90 THR A CA 1
ATOM 732 C C . THR A 1 90 ? -4.752 5.880 3.136 1.00 91.19 90 THR A C 1
ATOM 734 O O . THR A 1 90 ? -4.333 5.681 2.002 1.00 91.19 90 THR A O 1
ATOM 737 N N . VAL A 1 91 ? -4.337 5.180 4.197 1.00 92.38 91 VAL A N 1
ATOM 738 C CA . VAL A 1 91 ? -3.348 4.088 4.122 1.00 92.38 91 VAL A CA 1
ATOM 739 C C . VAL A 1 91 ? -3.795 3.010 3.144 1.00 92.38 91 VAL A C 1
ATOM 741 O O . VAL A 1 91 ? -3.035 2.626 2.259 1.00 92.38 91 VAL A O 1
ATOM 744 N N . VAL A 1 92 ? -5.042 2.553 3.274 1.00 91.19 92 VAL A N 1
ATOM 745 C CA . VAL A 1 92 ? -5.595 1.510 2.410 1.00 91.19 92 VAL A CA 1
ATOM 746 C C . VAL A 1 92 ? -5.617 1.952 0.947 1.00 91.19 92 VAL A C 1
ATOM 748 O O . VAL A 1 92 ? -5.210 1.192 0.071 1.00 91.19 92 VAL A O 1
ATOM 751 N N . ARG A 1 93 ? -6.047 3.189 0.678 1.00 92.25 93 ARG A N 1
ATOM 752 C CA . ARG A 1 93 ? -6.049 3.740 -0.680 1.00 92.25 93 ARG A CA 1
ATOM 753 C C . ARG A 1 93 ? -4.630 3.815 -1.258 1.00 92.25 93 ARG A C 1
ATOM 755 O O . ARG A 1 93 ? -4.397 3.301 -2.347 1.00 92.25 93 ARG A O 1
ATOM 762 N N . LEU A 1 94 ? -3.687 4.397 -0.512 1.00 94.12 94 LEU A N 1
ATOM 763 C CA . LEU A 1 94 ? -2.293 4.551 -0.943 1.00 94.12 94 LEU A CA 1
ATOM 764 C C . LEU A 1 94 ? -1.617 3.199 -1.198 1.00 94.12 94 LEU A C 1
ATOM 766 O O . LEU A 1 94 ? -0.848 3.076 -2.143 1.00 94.12 94 LEU A O 1
ATOM 770 N N . ALA A 1 95 ? -1.916 2.170 -0.400 1.00 93.75 95 ALA A N 1
ATOM 771 C CA . ALA A 1 95 ? -1.377 0.828 -0.611 1.00 93.75 95 ALA A CA 1
ATOM 772 C C . ALA A 1 95 ? -1.709 0.271 -2.003 1.00 93.75 95 ALA A C 1
ATOM 774 O O . ALA A 1 95 ? -0.840 -0.308 -2.651 1.00 93.75 95 ALA A O 1
ATOM 775 N N . VAL A 1 96 ? -2.945 0.464 -2.471 1.00 92.75 96 VAL A N 1
ATOM 776 C CA . VAL A 1 96 ? -3.369 0.023 -3.807 1.00 92.75 96 VAL A CA 1
ATOM 777 C C . VAL A 1 96 ? -2.745 0.906 -4.888 1.00 92.75 96 VAL A C 1
ATOM 779 O O . VAL A 1 96 ? -2.121 0.381 -5.807 1.00 92.75 96 VAL A O 1
ATOM 782 N N . GLU A 1 97 ? -2.814 2.232 -4.724 1.00 93.19 97 GLU A N 1
ATOM 783 C CA . GLU A 1 97 ? -2.250 3.203 -5.675 1.00 93.19 97 GLU A CA 1
ATOM 784 C C . GLU A 1 97 ? -0.746 2.985 -5.913 1.00 93.19 97 GLU A C 1
ATOM 786 O O . GLU A 1 97 ? -0.281 3.077 -7.048 1.00 93.19 97 GLU A O 1
ATOM 791 N N . LEU A 1 98 ? 0.018 2.641 -4.868 1.00 94.62 98 LEU A N 1
ATOM 792 C CA . LEU A 1 98 ? 1.441 2.3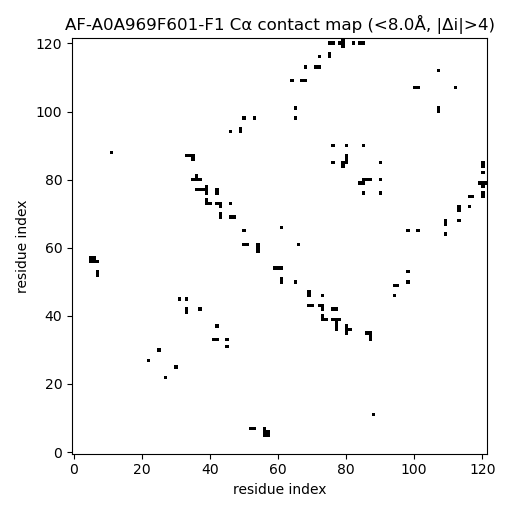19 -4.988 1.00 94.62 98 LEU A CA 1
ATOM 793 C C . LEU A 1 98 ? 1.669 1.142 -5.941 1.00 94.62 98 LEU A C 1
ATOM 795 O O . LEU A 1 98 ? 2.513 1.227 -6.832 1.00 94.62 98 LEU A O 1
ATOM 799 N N . PHE A 1 99 ? 0.942 0.036 -5.777 1.00 94.00 99 PHE A N 1
ATOM 800 C CA . PHE A 1 99 ? 1.152 -1.147 -6.613 1.00 94.00 99 PHE A CA 1
ATOM 801 C C . PHE A 1 99 ? 0.580 -0.987 -8.023 1.00 94.00 99 PHE A C 1
ATOM 803 O O . PHE A 1 99 ? 1.232 -1.443 -8.967 1.00 94.00 99 PHE A O 1
ATOM 810 N N . ASP A 1 100 ? -0.537 -0.271 -8.179 1.00 92.62 100 ASP A N 1
ATOM 811 C CA . ASP A 1 100 ? -1.066 0.120 -9.488 1.00 92.62 100 ASP A CA 1
ATOM 812 C C . ASP A 1 100 ? -0.033 0.965 -10.248 1.00 92.62 100 ASP A C 1
ATOM 814 O O . ASP A 1 100 ? 0.292 0.662 -11.397 1.00 92.62 100 ASP A O 1
ATOM 818 N N . LEU A 1 101 ? 0.566 1.975 -9.601 1.00 93.31 101 LEU A N 1
ATOM 819 C CA . LEU A 1 101 ? 1.590 2.824 -10.216 1.00 93.31 101 LEU A CA 1
ATOM 820 C C . LEU A 1 101 ? 2.800 1.998 -10.670 1.00 93.31 101 LEU A C 1
ATOM 822 O O . LEU A 1 101 ? 3.263 2.140 -11.802 1.00 93.31 101 LEU A O 1
ATOM 826 N N . LEU A 1 102 ? 3.303 1.099 -9.817 1.00 92.81 102 LEU A N 1
ATOM 827 C CA . LEU A 1 102 ? 4.434 0.238 -10.169 1.00 92.81 102 LEU A CA 1
ATOM 828 C C . LEU A 1 102 ? 4.106 -0.715 -11.325 1.00 92.81 102 LEU A C 1
ATOM 830 O O . LEU A 1 102 ? 5.008 -1.037 -12.104 1.00 92.81 102 LEU A O 1
ATOM 834 N N . TYR A 1 103 ? 2.865 -1.191 -11.408 1.00 92.00 103 TYR A N 1
ATOM 835 C CA . TYR A 1 103 ? 2.403 -2.098 -12.454 1.00 92.00 103 TYR A CA 1
ATOM 836 C C . TYR A 1 103 ? 2.209 -1.378 -13.793 1.00 92.00 103 TYR A C 1
ATOM 838 O O . TYR A 1 103 ? 2.721 -1.835 -14.815 1.00 92.00 103 TYR A O 1
ATOM 846 N N . LEU A 1 104 ? 1.530 -0.228 -13.782 1.00 92.38 104 LEU A N 1
ATOM 847 C CA . LEU A 1 104 ? 1.238 0.581 -14.969 1.00 92.38 104 LEU A CA 1
ATOM 848 C C . LEU A 1 104 ? 2.478 1.301 -15.509 1.00 92.38 104 LEU A C 1
ATOM 850 O O . LEU A 1 104 ? 2.606 1.491 -16.719 1.00 92.38 104 LEU A O 1
ATOM 854 N N . HIS A 1 105 ? 3.412 1.662 -14.626 1.00 93.25 105 HIS A N 1
ATOM 855 C CA . HIS A 1 105 ? 4.644 2.368 -14.967 1.00 93.25 105 HIS A CA 1
ATOM 856 C C . HIS A 1 105 ? 5.878 1.578 -14.493 1.00 93.25 105 HIS A C 1
ATOM 858 O O . HIS A 1 105 ? 6.461 1.872 -13.441 1.0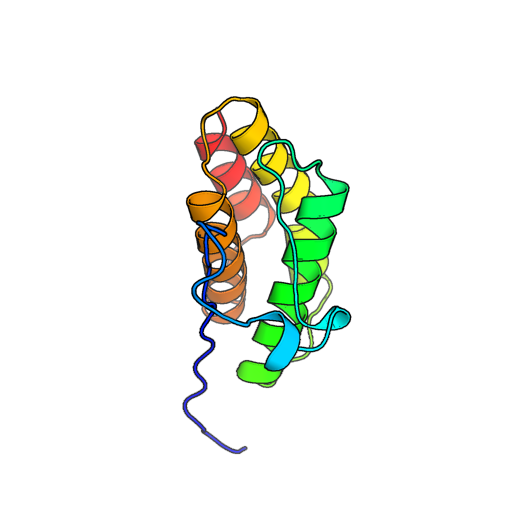0 93.25 105 HIS A O 1
ATOM 864 N N . PRO A 1 106 ? 6.339 0.584 -15.280 1.00 89.44 106 PRO A N 1
ATOM 865 C CA . PRO A 1 106 ? 7.489 -0.252 -14.924 1.00 89.44 106 PRO A CA 1
ATOM 866 C C . PRO A 1 106 ? 8.798 0.526 -14.754 1.00 89.44 106 PRO A C 1
ATOM 868 O O . PRO A 1 106 ? 9.681 0.091 -14.020 1.00 89.44 106 PRO A O 1
ATOM 871 N N . THR A 1 107 ? 8.918 1.675 -15.421 1.00 91.38 107 THR A N 1
ATOM 872 C CA . THR A 1 107 ? 10.100 2.546 -15.392 1.00 91.38 107 THR A CA 1
ATOM 873 C C . THR A 1 107 ? 10.036 3.621 -14.309 1.00 91.38 107 THR A C 1
ATOM 875 O O . THR A 1 107 ? 10.958 4.426 -14.222 1.00 91.38 107 THR A O 1
ATOM 878 N N . TYR A 1 108 ? 8.962 3.678 -13.510 1.00 92.75 108 TYR A N 1
ATOM 879 C CA . TYR A 1 108 ? 8.854 4.662 -12.433 1.00 92.75 108 TYR A CA 1
ATOM 880 C C . TYR A 1 108 ? 9.920 4.394 -11.372 1.00 92.75 108 TYR A C 1
ATOM 882 O O . TYR A 1 108 ? 10.037 3.263 -10.877 1.00 92.75 108 TYR A O 1
ATOM 890 N N . ASP A 1 109 ? 10.688 5.421 -11.032 1.00 93.88 109 ASP A N 1
ATOM 891 C CA . ASP A 1 109 ? 11.780 5.287 -10.083 1.00 93.88 109 ASP A CA 1
ATOM 892 C C . ASP A 1 109 ? 11.260 5.088 -8.650 1.00 93.88 109 ASP A C 1
ATOM 894 O O . ASP A 1 109 ? 10.368 5.786 -8.169 1.00 93.88 109 ASP A O 1
ATOM 898 N N . ILE A 1 110 ? 11.837 4.101 -7.967 1.00 93.75 110 ILE A N 1
ATOM 899 C CA . ILE A 1 110 ? 11.445 3.684 -6.616 1.00 93.75 110 ILE A CA 1
ATOM 900 C C . ILE A 1 110 ? 11.824 4.761 -5.601 1.00 93.75 110 ILE A C 1
ATOM 902 O O . ILE A 1 110 ? 11.050 5.037 -4.686 1.00 93.75 110 ILE A O 1
ATOM 906 N N . ALA A 1 111 ? 13.010 5.359 -5.750 1.00 93.56 111 ALA A N 1
ATOM 907 C CA . ALA A 1 111 ? 13.489 6.375 -4.820 1.00 93.56 111 ALA A CA 1
ATOM 908 C C . ALA A 1 111 ? 12.613 7.630 -4.890 1.00 93.56 111 ALA A C 1
ATOM 910 O O . ALA A 1 111 ? 12.185 8.136 -3.854 1.00 93.56 111 ALA A O 1
ATOM 911 N N . THR A 1 112 ? 12.276 8.058 -6.107 1.00 94.88 112 THR A N 1
ATOM 912 C CA . THR A 1 112 ? 11.325 9.146 -6.359 1.00 94.88 112 THR A CA 1
ATOM 913 C C . THR A 1 112 ? 9.969 8.870 -5.702 1.00 94.88 112 THR A C 1
ATOM 915 O O . THR A 1 112 ? 9.488 9.701 -4.938 1.00 94.88 112 THR A O 1
ATOM 918 N N . LEU A 1 113 ? 9.396 7.674 -5.893 1.00 94.00 113 LEU A N 1
ATOM 919 C CA . LEU A 1 113 ? 8.109 7.311 -5.286 1.00 94.00 113 LEU A CA 1
ATOM 920 C C . LEU A 1 113 ? 8.122 7.387 -3.751 1.00 94.00 113 LEU A C 1
ATOM 922 O O . LEU A 1 113 ? 7.182 7.886 -3.131 1.00 94.00 113 LEU A O 1
ATOM 926 N N . LEU A 1 114 ? 9.183 6.877 -3.121 1.00 94.62 114 LEU A N 1
ATOM 927 C CA . LEU A 1 114 ? 9.315 6.919 -1.665 1.00 94.62 114 LEU A CA 1
ATOM 928 C C . LEU A 1 114 ? 9.502 8.350 -1.151 1.00 94.62 114 LEU A C 1
ATOM 930 O O . LEU A 1 114 ? 8.966 8.685 -0.096 1.00 94.62 114 LEU A O 1
ATOM 934 N N . ASP A 1 115 ? 10.206 9.205 -1.893 1.00 95.12 115 ASP A N 1
ATOM 935 C CA . ASP A 1 115 ? 10.371 10.612 -1.528 1.00 95.12 115 ASP A CA 1
ATOM 936 C C . ASP A 1 115 ? 9.059 11.406 -1.634 1.00 95.12 115 ASP A C 1
ATOM 938 O O . ASP A 1 115 ? 8.723 12.197 -0.746 1.00 95.12 115 ASP A O 1
ATOM 942 N N . GLU A 1 116 ? 8.266 11.139 -2.671 1.00 93.94 116 GLU A N 1
ATOM 943 C CA . GLU A 1 116 ? 6.922 11.699 -2.835 1.00 93.94 116 GLU A CA 1
ATOM 944 C C . GLU A 1 116 ? 6.004 11.272 -1.686 1.00 93.94 116 GLU A C 1
ATOM 946 O O . GLU A 1 116 ? 5.352 12.112 -1.060 1.00 93.94 116 GLU A O 1
ATOM 951 N N . LEU A 1 117 ? 6.002 9.978 -1.346 1.00 92.75 117 LEU A N 1
ATOM 952 C CA . LEU A 1 117 ? 5.231 9.454 -0.220 1.00 92.75 117 LEU A CA 1
ATOM 953 C C . LEU A 1 117 ? 5.677 10.080 1.108 1.00 92.75 117 LEU A C 1
ATOM 955 O O . LEU A 1 117 ? 4.845 10.492 1.915 1.00 92.75 117 LEU A O 1
ATOM 959 N N . ARG A 1 118 ? 6.988 10.207 1.324 1.00 92.12 118 ARG A N 1
ATOM 960 C CA . ARG A 1 118 ? 7.566 10.863 2.501 1.00 92.12 118 ARG A CA 1
ATOM 961 C C . ARG A 1 118 ? 7.140 12.325 2.609 1.00 92.12 118 ARG A C 1
ATOM 963 O O . ARG A 1 118 ? 6.893 12.807 3.712 1.00 92.12 118 ARG A O 1
ATOM 970 N N . THR A 1 119 ? 7.056 13.033 1.487 1.00 91.94 119 THR A N 1
ATOM 971 C CA . THR A 1 119 ? 6.650 14.443 1.451 1.00 91.94 119 THR A CA 1
ATOM 972 C C . THR A 1 119 ? 5.195 14.623 1.876 1.00 91.94 119 THR A C 1
ATOM 974 O O . THR A 1 119 ? 4.893 15.578 2.580 1.00 91.94 119 THR A O 1
ATOM 977 N N . GLN A 1 120 ? 4.311 13.676 1.549 1.00 86.38 120 GLN A N 1
ATOM 978 C CA . GLN A 1 120 ? 2.913 13.695 2.004 1.00 86.38 120 GLN A CA 1
ATOM 979 C C . GLN A 1 120 ? 2.750 13.466 3.519 1.00 86.38 120 GLN A C 1
ATOM 981 O O . GLN A 1 120 ? 1.701 13.779 4.081 1.00 86.38 120 GLN A O 1
ATOM 986 N N . VAL A 1 121 ? 3.767 12.900 4.177 1.00 84.62 121 VAL A N 1
ATOM 987 C CA . VAL A 1 121 ? 3.764 12.578 5.615 1.00 84.62 121 VAL A CA 1
ATOM 988 C C . VAL A 1 121 ? 4.296 13.728 6.481 1.00 84.62 121 VAL A C 1
ATOM 990 O O . VAL A 1 121 ? 4.027 13.759 7.684 1.00 84.62 121 VAL A O 1
ATOM 993 N N . ARG A 1 122 ? 5.055 14.664 5.902 1.00 77.81 122 ARG A N 1
ATOM 994 C CA . ARG A 1 122 ? 5.571 15.856 6.597 1.00 77.81 122 ARG A CA 1
ATOM 995 C C . ARG A 1 122 ? 4.460 16.892 6.782 1.00 77.81 122 ARG A C 1
ATOM 997 O O . ARG A 1 122 ? 4.273 17.377 7.923 1.00 77.81 122 ARG A O 1
#

Sequence (122 aa):
MIRGQSLFFLFTVTRSDNRLPLQEWLKEDEIFTLEPDADPQEIGQFLQHILSYHAQAYGYKPGERQAQIRRGAAEHLAAGVRNGRFSMRTVVRLAVELFDLLYLHPTYDIATLLDELRTQVR